Protein AF-A0A3M6JV86-F1 (afdb_monomer_lite)

Radius of gyration: 23.55 Å; chains: 1; bounding box: 66×42×50 Å

Sequence (109 aa):
MTDILSKKLESKIDKKLISKSKKRELEDGFKKGKVVNEVLDKPTVMTLYKMITDHVIAYVNGSVSAGKESVVFWGVTDDNSDVALKIYLVSTSNFKKREPYLTDDPRFR

Structure (mmCIF, N/CA/C/O bac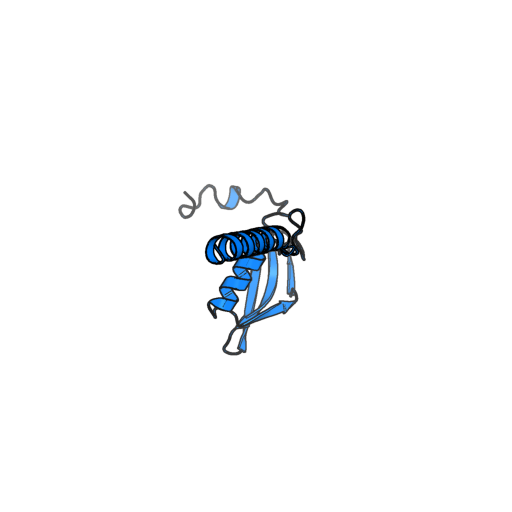kbone):
data_AF-A0A3M6JV86-F1
#
_entry.id   AF-A0A3M6JV86-F1
#
loop_
_atom_site.group_PDB
_atom_site.id
_atom_site.type_symbol
_atom_site.label_atom_id
_atom_site.label_alt_id
_atom_site.label_comp_id
_atom_site.label_asym_id
_atom_site.label_entity_id
_atom_site.label_seq_id
_atom_site.pdbx_PDB_ins_code
_atom_site.Cartn_x
_atom_site.Cartn_y
_atom_site.Cartn_z
_atom_site.occupancy
_atom_site.B_iso_or_equiv
_atom_site.auth_seq_id
_atom_site.auth_comp_id
_atom_site.auth_asym_id
_atom_site.auth_atom_id
_atom_site.pdbx_PDB_model_num
ATOM 1 N N . MET A 1 1 ? -53.124 23.860 20.785 1.00 54.00 1 MET A N 1
ATOM 2 C CA . MET A 1 1 ? -52.150 24.975 20.920 1.00 54.00 1 MET A CA 1
ATOM 3 C C . MET A 1 1 ? -50.755 24.511 21.352 1.00 54.00 1 MET A C 1
ATOM 5 O O . MET A 1 1 ? -49.783 25.112 20.916 1.00 54.00 1 MET A O 1
ATOM 9 N N . THR A 1 2 ? -50.630 23.442 22.141 1.00 59.00 2 THR A N 1
ATOM 10 C CA . THR A 1 2 ? -49.354 22.851 22.599 1.00 59.00 2 THR A CA 1
ATOM 11 C C . THR A 1 2 ? -48.527 22.180 21.489 1.00 59.00 2 THR A C 1
ATOM 13 O O . THR A 1 2 ? -47.306 22.313 21.484 1.00 59.00 2 THR A O 1
ATOM 16 N N . ASP A 1 3 ? -49.178 21.569 20.494 1.00 67.94 3 ASP A N 1
ATOM 17 C CA . ASP A 1 3 ? -48.519 20.815 19.407 1.00 67.94 3 ASP A CA 1
ATOM 18 C C . ASP A 1 3 ? -47.699 21.651 18.412 1.00 67.94 3 ASP A C 1
ATOM 20 O O . ASP A 1 3 ? -46.767 21.170 17.772 1.00 67.94 3 ASP A O 1
ATOM 24 N N . ILE A 1 4 ? -48.044 22.928 18.243 1.00 77.00 4 ILE A N 1
ATOM 25 C CA . ILE A 1 4 ? -47.333 23.808 17.303 1.00 77.00 4 ILE A CA 1
ATOM 26 C C . ILE A 1 4 ? -46.027 24.294 17.941 1.00 77.00 4 ILE A C 1
ATOM 28 O O . ILE A 1 4 ? -45.007 24.428 17.261 1.00 77.00 4 ILE A O 1
ATOM 32 N N . LEU A 1 5 ? -46.043 24.533 19.258 1.00 76.81 5 LEU A N 1
ATOM 33 C CA . LEU A 1 5 ? -44.844 24.888 20.011 1.00 76.81 5 LEU A CA 1
ATOM 34 C C . LEU A 1 5 ? -43.875 23.707 20.116 1.00 76.81 5 LEU A C 1
ATOM 36 O O . LEU A 1 5 ? -42.676 23.923 19.935 1.00 76.81 5 LEU A O 1
ATOM 40 N N . SER A 1 6 ? -44.371 22.485 20.351 1.00 81.62 6 SER A N 1
ATOM 41 C CA . SER A 1 6 ? -43.531 21.280 20.396 1.00 81.62 6 SER A CA 1
ATOM 42 C C . SER A 1 6 ? -42.856 21.026 19.045 1.00 81.62 6 SER A C 1
ATOM 44 O O . SER A 1 6 ? -41.629 20.984 18.990 1.00 81.62 6 SER A O 1
ATOM 46 N N . LYS A 1 7 ? -43.604 21.041 17.931 1.00 83.81 7 LYS A N 1
ATOM 47 C CA . LYS A 1 7 ? -43.039 20.920 16.569 1.00 83.81 7 LYS A CA 1
ATOM 48 C C . LYS A 1 7 ? -42.005 21.997 16.241 1.00 83.81 7 LYS A C 1
ATOM 50 O O . LYS A 1 7 ? -41.001 21.752 15.564 1.00 83.81 7 LYS A O 1
ATOM 55 N N . LYS A 1 8 ? -42.232 23.233 16.695 1.00 85.38 8 LYS A N 1
ATOM 56 C CA . LYS A 1 8 ? -41.287 24.340 16.481 1.00 85.38 8 LYS A CA 1
ATOM 57 C C . LYS A 1 8 ? -40.011 24.175 17.311 1.00 85.38 8 LYS A C 1
ATOM 59 O O . LYS A 1 8 ? -38.944 24.610 16.876 1.00 85.38 8 LYS A O 1
ATOM 64 N N . LEU A 1 9 ? -40.114 23.564 18.489 1.00 86.94 9 LEU A N 1
ATOM 65 C CA . LEU A 1 9 ? -38.970 23.242 19.332 1.00 86.94 9 LEU A CA 1
ATOM 66 C C . LEU A 1 9 ? -38.169 22.067 18.750 1.00 86.94 9 LEU A C 1
ATOM 68 O O . LEU A 1 9 ? -36.958 22.204 18.592 1.00 86.94 9 LEU A O 1
ATOM 72 N N . GLU A 1 10 ? -38.832 20.987 18.338 1.00 86.19 10 GLU A N 1
ATOM 73 C CA . GLU A 1 10 ? -38.212 19.827 17.679 1.00 86.19 10 GLU A CA 1
ATOM 74 C C . GLU A 1 10 ? -37.467 20.234 16.406 1.00 86.19 10 GLU A C 1
ATOM 76 O O . GLU A 1 10 ? -36.268 20.000 16.279 1.00 86.19 10 GLU A O 1
ATOM 81 N N . SER A 1 11 ? -38.113 20.996 15.519 1.00 86.88 11 SER A N 1
ATOM 82 C CA . SER A 1 11 ? -37.464 21.482 14.292 1.00 86.88 11 SER A CA 1
ATOM 83 C C . SER A 1 11 ? -36.275 22.420 14.545 1.00 86.88 11 SER A C 1
ATOM 85 O O . SER A 1 11 ? -35.351 22.489 13.729 1.00 86.88 11 SER A O 1
ATOM 87 N N . LYS A 1 12 ? -36.256 23.152 15.668 1.00 88.25 12 LYS A N 1
ATOM 88 C CA . LYS A 1 12 ? -35.083 23.935 16.097 1.00 88.25 12 LYS A CA 1
ATOM 89 C C . LYS A 1 12 ? -33.959 23.033 16.595 1.00 88.25 12 LYS A C 1
ATOM 91 O O . LYS A 1 12 ? -32.796 23.325 16.312 1.00 88.25 12 LYS A O 1
ATOM 96 N N . ILE A 1 13 ? -34.296 21.983 17.340 1.00 88.50 13 ILE A N 1
ATOM 97 C CA . ILE A 1 13 ? -33.336 21.002 17.849 1.00 88.50 13 ILE A CA 1
ATOM 98 C C . ILE A 1 13 ? -32.698 20.260 16.672 1.00 88.50 13 ILE A C 1
ATOM 100 O O . ILE A 1 13 ? -31.474 20.273 16.567 1.00 88.50 13 ILE A O 1
ATOM 104 N N . ASP A 1 14 ? -33.486 19.763 15.720 1.00 86.62 14 ASP A N 1
ATOM 105 C CA . ASP A 1 14 ? -32.987 19.066 14.529 1.00 86.62 14 ASP A CA 1
ATOM 106 C C . ASP A 1 14 ? -32.079 19.947 13.677 1.00 86.62 14 ASP A C 1
ATOM 108 O O . ASP A 1 14 ? -30.962 19.558 13.338 1.00 86.62 14 ASP A O 1
ATOM 112 N N . LYS A 1 15 ? -32.476 21.195 13.400 1.00 86.88 15 LYS A N 1
ATOM 113 C CA . LYS A 1 15 ? -31.610 22.146 12.680 1.00 86.88 15 LYS A CA 1
ATOM 114 C C . LYS A 1 15 ? -30.297 22.409 13.424 1.00 86.88 15 LYS A C 1
ATOM 116 O O . LYS A 1 15 ? -29.244 22.572 12.79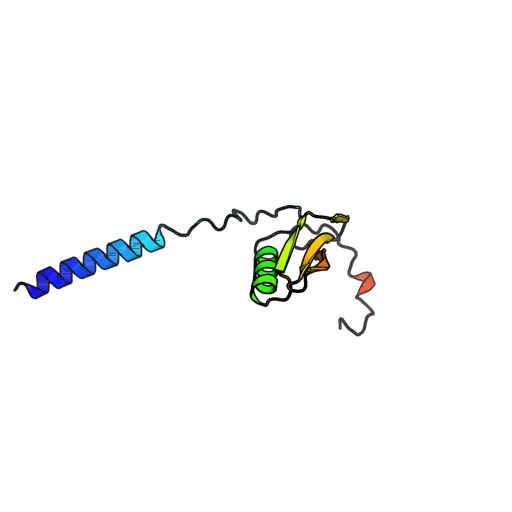7 1.00 86.88 15 LYS A O 1
ATOM 121 N N . LYS A 1 16 ? -30.326 22.442 14.760 1.00 84.38 16 LYS A N 1
ATOM 122 C CA . LYS A 1 16 ? -29.131 22.633 15.594 1.00 84.38 16 LYS A CA 1
ATOM 123 C C . LYS A 1 16 ? -28.243 21.385 15.617 1.00 84.38 16 LYS A C 1
ATOM 125 O O . LYS A 1 16 ? -27.022 21.523 15.633 1.00 84.38 16 LYS A O 1
ATOM 130 N N . LEU A 1 17 ? -28.828 20.190 15.574 1.00 80.38 17 LEU A N 1
ATOM 131 C CA . LEU A 1 17 ? -28.111 18.919 15.463 1.00 80.38 17 LEU A CA 1
ATOM 132 C C . LEU A 1 17 ? -27.469 18.757 14.080 1.00 80.38 17 LEU A C 1
ATOM 134 O O . LEU A 1 17 ? -26.272 18.491 14.003 1.00 80.38 17 LEU A O 1
ATOM 138 N N . ILE A 1 18 ? -28.207 19.033 13.002 1.00 79.31 18 ILE A N 1
ATOM 139 C CA . ILE A 1 18 ? -27.714 18.987 11.615 1.00 79.31 18 ILE A CA 1
ATOM 140 C C . ILE A 1 18 ? -26.571 19.993 11.402 1.00 79.31 18 ILE A C 1
ATOM 142 O O . ILE A 1 18 ? -25.544 19.664 10.810 1.00 79.31 18 ILE A O 1
ATOM 146 N N . SER A 1 19 ? -26.696 21.217 11.928 1.00 74.69 19 SER A N 1
ATOM 147 C CA . SER A 1 19 ? -25.624 22.224 11.844 1.00 74.69 19 SER A CA 1
ATOM 148 C C . SER A 1 19 ? -24.405 21.888 12.710 1.00 74.69 19 SER A C 1
ATOM 150 O O . SER A 1 19 ? -23.281 22.185 12.305 1.00 74.69 19 SER A O 1
ATOM 152 N N . LYS A 1 20 ? -24.583 21.227 13.864 1.00 69.94 20 LYS A N 1
ATOM 153 C CA . LYS A 1 20 ? -23.463 20.678 14.653 1.00 69.94 20 LYS A CA 1
ATOM 154 C C . LYS A 1 20 ? -22.774 19.508 13.952 1.00 69.94 20 LYS A C 1
ATOM 156 O O . LYS A 1 20 ? -21.554 19.424 14.031 1.00 69.94 20 LYS A O 1
ATOM 161 N N . SER A 1 21 ? -23.532 18.638 13.288 1.00 63.72 21 SER A N 1
ATOM 162 C CA . SER A 1 21 ? -23.013 17.514 12.500 1.00 63.72 21 SER A CA 1
ATOM 163 C C . SER A 1 21 ? -22.165 18.014 11.327 1.00 63.72 21 SER A C 1
ATOM 165 O O . SER A 1 21 ? -21.012 17.612 11.215 1.00 63.72 21 SER A O 1
ATOM 167 N N . LYS A 1 22 ? -22.651 18.996 10.552 1.00 60.28 22 LYS A N 1
ATOM 168 C CA . LYS A 1 22 ? -21.872 19.627 9.467 1.00 60.28 22 LYS A CA 1
ATOM 169 C C . LYS A 1 22 ? -20.598 20.342 9.933 1.00 60.28 22 LYS A C 1
ATOM 171 O O . LYS A 1 22 ? -19.670 20.489 9.153 1.00 60.28 22 LYS A O 1
ATOM 176 N N . LYS A 1 23 ? -20.538 20.804 11.189 1.00 58.16 23 LYS A N 1
ATOM 177 C CA . LYS A 1 23 ? -19.340 21.445 11.768 1.00 58.16 23 LYS A CA 1
ATOM 178 C C . LYS A 1 23 ? -18.282 20.454 12.263 1.00 58.16 23 LYS A C 1
ATOM 180 O O . LYS A 1 23 ? -17.202 20.890 12.648 1.00 58.16 23 LYS A O 1
ATOM 185 N N . ARG A 1 24 ? -18.595 19.158 12.306 1.00 57.34 24 ARG A N 1
ATOM 186 C CA . ARG A 1 24 ? -17.693 18.089 12.742 1.00 57.34 24 ARG A CA 1
ATOM 187 C C . ARG A 1 24 ? -17.418 17.139 11.581 1.00 57.34 24 ARG A C 1
ATOM 189 O O . ARG A 1 24 ? -17.628 15.938 11.709 1.00 57.34 24 ARG A O 1
ATOM 196 N N . GLU A 1 25 ? -16.953 17.654 10.450 1.00 59.38 25 GLU A N 1
ATOM 197 C CA . GLU A 1 25 ? -16.099 16.798 9.630 1.00 59.38 25 GLU A CA 1
ATOM 198 C C . GLU A 1 25 ? -14.839 16.558 10.459 1.00 59.38 25 GLU A C 1
ATOM 200 O O . GLU A 1 25 ? -14.091 17.486 10.770 1.00 59.38 25 GLU A O 1
ATOM 205 N N . LEU A 1 26 ? -14.687 15.325 10.943 1.00 61.38 26 LEU A N 1
ATOM 206 C CA . LEU A 1 26 ? -13.440 14.882 11.547 1.00 61.38 26 LEU A CA 1
ATOM 207 C C . LEU A 1 26 ? -12.348 15.099 10.498 1.00 61.38 26 LEU A C 1
ATOM 209 O O . LEU A 1 26 ? -12.510 14.681 9.351 1.00 61.38 26 LEU A O 1
ATOM 213 N N . GLU A 1 27 ? -11.267 15.787 10.863 1.00 67.94 27 GLU A N 1
ATOM 214 C CA . GLU A 1 27 ? -10.141 15.929 9.945 1.00 67.94 27 GLU A CA 1
ATOM 215 C C . GLU A 1 27 ? -9.621 14.541 9.585 1.00 67.94 27 GLU A C 1
ATOM 217 O O . GLU A 1 27 ? -9.263 13.763 10.466 1.00 67.94 27 GLU A O 1
ATOM 222 N N . ASP A 1 28 ? -9.558 14.241 8.289 1.00 71.50 28 ASP A N 1
ATOM 223 C CA . ASP A 1 28 ? -9.185 12.917 7.785 1.00 71.50 28 ASP A CA 1
ATOM 224 C C . ASP A 1 28 ? -7.713 12.542 8.041 1.00 71.50 28 ASP A C 1
ATOM 226 O O . ASP A 1 28 ? -7.284 11.454 7.676 1.00 71.50 28 ASP A O 1
ATOM 230 N N . GLY A 1 29 ? -6.928 13.431 8.658 1.00 71.38 29 GLY A N 1
ATOM 231 C CA . GLY A 1 29 ? -5.499 13.249 8.920 1.00 71.38 29 GLY A CA 1
ATOM 232 C C . GLY A 1 29 ? -4.588 13.488 7.705 1.00 71.38 29 GLY A C 1
ATOM 233 O O . GLY A 1 29 ? -3.381 13.657 7.882 1.00 71.38 29 GLY A O 1
ATOM 234 N N . PHE A 1 30 ? -5.139 13.612 6.493 1.00 72.62 30 PHE A N 1
ATOM 235 C CA . PHE A 1 30 ? -4.434 13.783 5.213 1.00 72.62 30 PHE A CA 1
ATOM 236 C C . PHE A 1 30 ? -4.492 15.227 4.682 1.00 72.62 30 PHE A C 1
ATOM 238 O O . PHE A 1 30 ? -4.511 15.455 3.466 1.00 72.62 30 PHE A O 1
ATOM 245 N N . LYS A 1 31 ? -4.499 16.233 5.575 1.00 72.31 31 LYS A N 1
ATOM 246 C CA . LYS A 1 31 ? -4.585 17.659 5.195 1.00 72.31 31 LYS A CA 1
ATOM 247 C C . LYS A 1 31 ? -3.632 17.992 4.040 1.00 72.31 31 LYS A C 1
ATOM 249 O O . LYS A 1 31 ? -2.439 17.708 4.121 1.00 72.31 31 LYS A O 1
ATOM 254 N N . LYS A 1 32 ? -4.155 18.657 3.003 1.00 70.25 32 LYS A N 1
ATOM 255 C CA . LYS A 1 32 ? -3.407 19.093 1.805 1.00 70.25 32 LYS A CA 1
ATOM 256 C C . LYS A 1 32 ? -2.704 17.960 1.031 1.00 70.25 32 LYS A C 1
ATOM 258 O O . LYS A 1 32 ? -1.659 18.201 0.441 1.00 70.25 32 LYS A O 1
ATOM 263 N N . GLY A 1 33 ? -3.255 16.742 1.021 1.00 66.81 33 GLY A N 1
ATOM 264 C CA . GLY A 1 33 ? -2.668 15.634 0.255 1.00 66.81 33 GLY A CA 1
ATOM 265 C C . GLY A 1 33 ? -1.349 15.144 0.848 1.00 66.81 33 GLY A C 1
ATOM 266 O O . GLY A 1 33 ? -0.440 14.761 0.118 1.00 66.81 33 GLY A O 1
ATOM 267 N N . LYS A 1 34 ? -1.227 15.200 2.180 1.00 79.12 34 LYS A N 1
ATOM 268 C CA . LYS A 1 34 ? -0.049 14.707 2.891 1.00 79.12 34 LYS A CA 1
ATOM 269 C C . LYS A 1 34 ? 0.181 13.235 2.549 1.00 79.12 34 LYS A C 1
ATOM 271 O O . LYS A 1 34 ? -0.729 12.420 2.671 1.00 79.12 34 LYS A O 1
ATOM 276 N N . VAL A 1 35 ? 1.415 12.918 2.184 1.00 78.69 35 VAL A N 1
ATOM 277 C CA . VAL A 1 35 ? 1.870 11.552 1.927 1.00 78.69 35 VAL A CA 1
ATOM 278 C C . VAL A 1 35 ? 2.798 11.144 3.064 1.00 78.69 35 VAL A C 1
ATOM 280 O O . VAL A 1 35 ? 3.736 11.874 3.389 1.00 78.69 35 VAL A O 1
ATOM 283 N N . VAL A 1 36 ? 2.523 10.011 3.706 1.00 79.62 36 VAL A N 1
ATOM 284 C CA . VAL A 1 36 ? 3.378 9.451 4.766 1.00 79.62 36 VAL A CA 1
ATOM 285 C C . VAL A 1 36 ? 4.314 8.408 4.149 1.00 79.62 36 VAL A C 1
ATOM 287 O O . VAL A 1 36 ? 3.902 7.660 3.267 1.00 79.62 36 VAL A O 1
ATOM 290 N N . ASN A 1 37 ? 5.581 8.365 4.574 1.00 77.75 37 ASN A N 1
ATOM 291 C CA . ASN A 1 37 ? 6.605 7.453 4.033 1.00 77.75 37 ASN A CA 1
ATOM 292 C C . ASN A 1 37 ? 6.687 7.452 2.494 1.00 77.75 37 ASN A C 1
ATOM 294 O O . ASN A 1 37 ? 6.895 6.407 1.887 1.00 77.75 37 ASN A O 1
ATOM 298 N N . GLU A 1 38 ? 6.459 8.610 1.866 1.00 82.69 38 GLU A N 1
ATOM 299 C CA . GLU A 1 38 ? 6.499 8.834 0.410 1.00 82.69 38 GLU A CA 1
ATOM 300 C C . GLU A 1 38 ? 5.455 8.084 -0.434 1.00 82.69 38 GLU A C 1
ATOM 302 O O . GLU A 1 38 ? 5.223 8.491 -1.570 1.00 82.69 38 GLU A O 1
ATOM 307 N N . VAL A 1 39 ? 4.785 7.056 0.096 1.00 86.75 39 VAL A N 1
ATOM 308 C CA . VAL A 1 39 ? 3.823 6.226 -0.655 1.00 86.75 39 VAL A CA 1
ATOM 309 C C . VAL A 1 39 ? 2.425 6.142 -0.043 1.00 86.75 39 VAL A C 1
ATOM 311 O O . VAL A 1 39 ? 1.493 5.737 -0.726 1.00 86.75 39 VAL A O 1
ATOM 314 N N . LEU A 1 40 ? 2.243 6.513 1.227 1.00 89.00 40 LEU A N 1
ATOM 315 C CA . LEU A 1 40 ? 0.961 6.388 1.927 1.00 89.00 40 LEU A CA 1
ATOM 316 C C . LEU A 1 40 ? 0.157 7.685 1.814 1.00 89.00 40 LEU A C 1
ATOM 318 O O . LEU A 1 40 ? 0.086 8.485 2.752 1.00 89.00 40 LEU A O 1
ATOM 322 N N . ASP A 1 41 ? -0.425 7.903 0.640 1.00 90.50 41 ASP A N 1
ATOM 323 C CA . ASP A 1 41 ? -1.469 8.903 0.438 1.00 90.50 41 ASP A CA 1
ATOM 324 C C . ASP A 1 41 ? -2.855 8.344 0.799 1.00 90.50 41 ASP A C 1
ATOM 326 O O . ASP A 1 41 ? -3.031 7.150 1.052 1.00 90.50 41 ASP A O 1
ATOM 330 N N . LYS A 1 42 ? -3.864 9.220 0.853 1.00 89.38 42 LYS A N 1
ATOM 331 C CA . LYS A 1 42 ? -5.226 8.833 1.245 1.00 89.38 42 LYS A CA 1
ATOM 332 C C . LYS A 1 42 ? -5.774 7.647 0.424 1.00 89.38 42 LYS A C 1
ATOM 334 O O . LYS A 1 42 ? -6.258 6.705 1.049 1.00 89.38 42 LYS A O 1
ATOM 339 N N . PRO A 1 43 ? -5.698 7.626 -0.925 1.00 91.19 43 PRO A N 1
ATOM 340 C CA . PRO A 1 43 ? -6.159 6.480 -1.715 1.00 91.19 43 PRO A CA 1
ATOM 341 C C . PRO A 1 43 ? -5.430 5.178 -1.375 1.00 91.19 43 PRO A C 1
ATOM 343 O O . PRO A 1 43 ? -6.068 4.132 -1.248 1.00 91.19 43 PRO A O 1
ATOM 346 N N . THR A 1 44 ? -4.112 5.239 -1.178 1.00 93.19 44 THR A N 1
ATOM 347 C CA . THR A 1 44 ? -3.313 4.065 -0.815 1.00 93.19 44 THR A CA 1
ATOM 348 C C . THR A 1 44 ? -3.708 3.532 0.557 1.00 93.19 44 THR A C 1
ATOM 350 O O . THR A 1 44 ? -3.938 2.333 0.704 1.00 93.19 44 THR A O 1
ATOM 353 N N . VAL A 1 45 ? -3.882 4.406 1.552 1.00 92.69 45 VAL A N 1
ATOM 354 C CA . VAL A 1 45 ? -4.309 3.988 2.897 1.00 92.69 45 VAL A CA 1
ATOM 355 C C . VAL A 1 45 ? -5.713 3.386 2.873 1.00 92.69 45 VAL A C 1
ATOM 357 O O . VAL A 1 45 ? -5.939 2.361 3.508 1.00 92.69 45 VAL A O 1
ATOM 360 N N . MET A 1 46 ? -6.639 3.950 2.094 1.00 93.56 46 MET A N 1
ATOM 361 C CA . MET A 1 46 ? -7.971 3.359 1.919 1.00 93.56 46 MET A CA 1
ATOM 362 C C . MET A 1 46 ? -7.924 1.998 1.210 1.00 93.56 46 MET A C 1
ATOM 364 O O . MET A 1 46 ? -8.738 1.127 1.506 1.00 93.56 46 MET A O 1
ATOM 368 N N . THR A 1 47 ? -6.968 1.793 0.301 1.00 95.44 47 THR A N 1
ATOM 369 C CA . THR A 1 47 ? -6.759 0.503 -0.374 1.00 95.44 47 THR A CA 1
ATOM 370 C C . THR A 1 47 ? -6.233 -0.545 0.603 1.00 95.44 47 THR A C 1
ATOM 372 O O . THR A 1 47 ? -6.774 -1.644 0.656 1.00 95.44 47 THR A O 1
ATOM 375 N N . LEU A 1 48 ? -5.247 -0.192 1.435 1.00 94.94 48 LEU A N 1
ATOM 376 C CA . LEU A 1 48 ? -4.760 -1.065 2.508 1.00 94.94 48 LEU A CA 1
ATOM 377 C C . LEU A 1 48 ? -5.861 -1.378 3.523 1.00 94.94 48 LEU A C 1
ATOM 379 O O . LEU A 1 48 ? -6.028 -2.532 3.901 1.00 94.94 48 LEU A O 1
ATOM 383 N N . TYR A 1 49 ? -6.650 -0.372 3.914 1.00 95.31 49 TYR A N 1
ATOM 384 C CA . TYR A 1 49 ? -7.816 -0.568 4.773 1.00 95.31 49 TYR A CA 1
ATOM 385 C C . TYR A 1 49 ? -8.779 -1.589 4.167 1.00 95.31 49 TYR A C 1
ATOM 387 O O . TYR A 1 49 ? -9.178 -2.522 4.855 1.00 95.31 49 TYR A O 1
ATOM 395 N N . LYS A 1 50 ? -9.086 -1.462 2.870 1.00 97.44 50 LYS A N 1
ATOM 396 C CA . LYS A 1 50 ? -9.940 -2.419 2.169 1.00 97.44 50 LYS A CA 1
ATOM 397 C C . LYS A 1 50 ? -9.347 -3.832 2.155 1.00 97.44 50 LYS A C 1
ATOM 399 O O . LYS A 1 50 ? -10.066 -4.786 2.411 1.00 97.44 50 LYS A O 1
ATOM 404 N N . MET A 1 51 ? -8.047 -3.979 1.893 1.00 96.75 51 MET A N 1
ATOM 405 C CA . MET A 1 51 ? -7.386 -5.291 1.927 1.00 96.75 51 MET A CA 1
ATOM 406 C C . MET A 1 51 ? -7.467 -5.947 3.310 1.00 96.75 51 MET A C 1
ATOM 408 O O . MET A 1 51 ? -7.616 -7.163 3.389 1.00 96.75 51 MET A O 1
ATOM 412 N N . ILE A 1 52 ? -7.402 -5.149 4.381 1.00 96.56 52 ILE A N 1
ATOM 413 C CA . ILE A 1 52 ? -7.579 -5.633 5.753 1.00 96.56 52 ILE A CA 1
ATOM 414 C C . ILE A 1 52 ? -9.034 -6.040 6.004 1.00 96.56 52 ILE A C 1
ATOM 416 O O . ILE A 1 52 ? -9.290 -7.128 6.507 1.00 96.56 52 ILE A O 1
ATOM 420 N N . THR A 1 53 ? -10.007 -5.205 5.623 1.00 97.31 53 THR A N 1
ATOM 421 C CA . THR A 1 53 ? -11.431 -5.535 5.814 1.00 97.31 53 THR A CA 1
ATOM 422 C C . THR A 1 53 ? -11.891 -6.722 4.974 1.00 97.31 53 THR A C 1
ATOM 424 O O . THR A 1 53 ? -12.798 -7.438 5.385 1.00 97.31 53 THR A O 1
ATOM 427 N N . ASP A 1 54 ? -11.269 -6.936 3.816 1.00 97.56 54 ASP A N 1
ATOM 428 C CA . ASP A 1 54 ? -11.544 -8.061 2.921 1.00 97.56 54 ASP A CA 1
ATOM 429 C C . ASP A 1 54 ? -10.753 -9.328 3.325 1.00 97.56 54 ASP A C 1
ATOM 431 O O . ASP A 1 54 ? -10.779 -10.314 2.592 1.00 97.56 54 ASP A O 1
ATOM 435 N N . HIS A 1 55 ? -10.051 -9.318 4.471 1.00 95.94 55 HIS A N 1
ATOM 436 C CA . HIS A 1 55 ? -9.256 -10.441 4.993 1.00 95.94 55 HIS A CA 1
ATOM 437 C C . HIS A 1 55 ? -8.146 -10.938 4.042 1.00 95.94 55 HIS A C 1
ATOM 439 O O . HIS A 1 55 ? -7.717 -12.088 4.097 1.00 95.94 55 HIS A O 1
ATOM 445 N N . VAL A 1 56 ? -7.647 -10.065 3.157 1.00 96.31 56 VAL A N 1
ATOM 446 C CA . VAL A 1 56 ? -6.497 -10.368 2.284 1.00 96.31 56 VAL A CA 1
ATOM 447 C C . VAL A 1 56 ? -5.189 -10.304 3.074 1.00 96.31 56 VAL A C 1
ATOM 449 O O . VAL A 1 56 ? -4.269 -11.077 2.821 1.00 96.31 56 VAL A O 1
ATOM 452 N N . ILE A 1 57 ? -5.104 -9.376 4.027 1.00 97.31 57 ILE A N 1
ATOM 453 C CA . ILE A 1 57 ? -4.016 -9.248 5.002 1.00 97.31 57 ILE A CA 1
ATOM 454 C C . ILE A 1 57 ? -4.621 -8.951 6.375 1.00 97.31 57 ILE A C 1
ATOM 456 O O . ILE A 1 57 ? -5.621 -8.251 6.461 1.00 97.31 57 ILE A O 1
ATOM 460 N N . ALA A 1 58 ? -3.995 -9.423 7.445 1.00 97.19 58 ALA A N 1
ATOM 461 C CA . ALA A 1 58 ? -4.415 -9.126 8.810 1.00 97.19 58 ALA A CA 1
ATOM 462 C C . ALA A 1 58 ? -3.959 -7.722 9.229 1.00 97.19 58 ALA A C 1
ATOM 464 O O . ALA A 1 58 ? -4.735 -6.908 9.731 1.00 97.19 58 ALA A O 1
ATOM 465 N N . TYR A 1 59 ? -2.672 -7.426 9.030 1.00 95.75 59 TYR A N 1
ATOM 466 C CA . TYR A 1 59 ? -2.074 -6.145 9.398 1.00 95.75 59 TYR A CA 1
ATOM 467 C C . TYR A 1 59 ? -0.779 -5.869 8.629 1.00 95.75 59 TYR A C 1
ATOM 469 O O . TYR A 1 59 ? -0.199 -6.738 7.975 1.00 95.75 59 TYR A O 1
ATOM 477 N N . VAL A 1 60 ? -0.330 -4.615 8.707 1.00 95.94 60 VAL A N 1
ATOM 478 C CA . VAL A 1 60 ? 0.898 -4.127 8.070 1.00 95.94 60 VAL A CA 1
ATOM 479 C C . VAL A 1 60 ? 1.868 -3.660 9.152 1.00 95.94 60 VAL A C 1
ATOM 481 O O . VAL A 1 60 ? 1.504 -2.859 10.010 1.00 95.94 60 VAL A O 1
ATOM 484 N N . ASN A 1 61 ? 3.099 -4.157 9.092 1.00 94.19 61 ASN A N 1
ATOM 485 C CA . ASN A 1 61 ? 4.225 -3.753 9.926 1.00 94.19 61 ASN A CA 1
ATOM 486 C C . ASN A 1 61 ? 5.003 -2.593 9.266 1.00 94.19 61 ASN A C 1
ATOM 488 O O . ASN A 1 61 ? 4.482 -1.822 8.458 1.00 94.19 61 ASN A O 1
ATOM 492 N N . GLY A 1 62 ? 6.271 -2.423 9.639 1.00 91.00 62 GLY A N 1
ATOM 493 C CA . GLY A 1 62 ? 7.141 -1.382 9.097 1.00 91.00 62 GLY A CA 1
ATOM 494 C C . GLY A 1 62 ? 7.555 -1.594 7.636 1.00 91.00 62 GLY A C 1
ATOM 495 O O . GLY A 1 62 ? 7.408 -2.669 7.047 1.00 91.00 62 GLY A O 1
ATOM 496 N N . SER A 1 63 ? 8.130 -0.540 7.056 1.00 93.62 63 SER A N 1
ATOM 497 C CA . SER A 1 63 ? 8.805 -0.613 5.760 1.00 93.62 63 SER A CA 1
ATOM 498 C C . SER A 1 63 ? 10.076 -1.456 5.864 1.00 93.62 63 SER A C 1
ATOM 500 O O . SER A 1 63 ? 10.902 -1.223 6.745 1.00 93.62 63 SER A O 1
ATOM 502 N N . VAL A 1 64 ? 10.254 -2.382 4.928 1.00 94.81 64 VAL A N 1
ATOM 503 C CA . VAL A 1 64 ? 11.437 -3.246 4.804 1.00 94.81 64 VAL A CA 1
ATOM 504 C C . VAL A 1 64 ? 12.499 -2.586 3.930 1.00 94.81 64 VAL A C 1
ATOM 506 O O . VAL A 1 64 ? 13.686 -2.638 4.235 1.00 94.81 64 VAL A O 1
ATOM 509 N N . SER A 1 65 ? 12.085 -1.965 2.824 1.00 94.38 65 SER A N 1
ATOM 510 C CA . SER A 1 65 ? 13.007 -1.349 1.870 1.00 94.38 65 SER A CA 1
ATOM 511 C C . SER A 1 65 ? 12.338 -0.210 1.112 1.00 94.38 65 SER A C 1
ATOM 513 O O . SER A 1 65 ? 11.176 -0.318 0.719 1.00 94.38 65 SER A O 1
ATOM 515 N N . ALA A 1 66 ? 13.085 0.868 0.882 1.00 91.75 66 ALA A N 1
ATOM 516 C CA . ALA A 1 66 ? 12.676 1.981 0.038 1.00 91.75 66 ALA A CA 1
ATOM 517 C C . ALA A 1 66 ? 13.464 1.949 -1.277 1.00 91.75 66 ALA A C 1
ATOM 519 O O . ALA A 1 66 ? 14.690 1.831 -1.280 1.00 91.75 66 ALA A O 1
ATOM 520 N N . GLY A 1 67 ? 12.755 2.053 -2.398 1.00 88.81 67 GLY A N 1
ATOM 521 C CA . GLY A 1 67 ? 13.333 2.123 -3.733 1.00 88.81 67 GLY A CA 1
ATOM 522 C C . GLY A 1 67 ? 12.831 3.340 -4.501 1.00 88.81 67 GLY A C 1
ATOM 5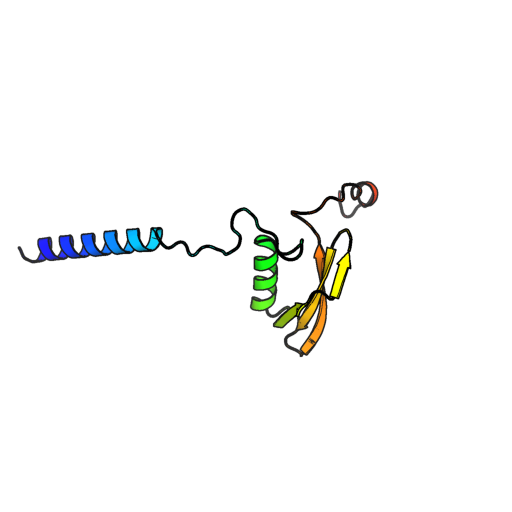23 O O . GLY A 1 67 ? 11.909 4.033 -4.087 1.00 88.81 67 GLY A O 1
ATOM 524 N N . LYS A 1 68 ? 13.412 3.569 -5.682 1.00 86.94 68 LYS A N 1
ATOM 525 C CA . LYS A 1 68 ? 13.103 4.730 -6.536 1.00 86.94 68 LYS A CA 1
ATOM 526 C C . LYS A 1 68 ? 11.631 4.825 -6.955 1.00 86.94 68 LYS A C 1
ATOM 528 O O . LYS A 1 68 ? 11.132 5.909 -7.236 1.00 86.94 68 LYS A O 1
ATOM 533 N N . GLU A 1 69 ? 10.971 3.680 -7.076 1.00 89.56 69 GLU A N 1
ATOM 534 C CA . GLU A 1 69 ? 9.634 3.574 -7.665 1.00 89.56 69 GLU A CA 1
ATOM 535 C C . GLU A 1 69 ? 8.584 3.008 -6.716 1.00 89.56 69 GLU A C 1
ATOM 537 O O . GLU A 1 69 ? 7.393 3.076 -7.015 1.00 89.56 69 GLU A O 1
ATOM 542 N N . SER A 1 70 ? 9.016 2.428 -5.599 1.00 93.06 70 SER A N 1
ATOM 543 C CA . SER A 1 70 ? 8.145 1.765 -4.639 1.00 93.06 70 SER A CA 1
ATOM 544 C C . SER A 1 70 ? 8.820 1.645 -3.282 1.00 93.06 70 SER A C 1
ATOM 546 O O . SER A 1 70 ? 10.042 1.513 -3.215 1.00 93.06 70 SER A O 1
ATOM 548 N N . VAL A 1 71 ? 8.014 1.541 -2.235 1.00 95.00 71 VAL A N 1
ATOM 549 C CA . VAL A 1 71 ? 8.440 1.105 -0.903 1.00 95.00 71 VAL A CA 1
ATOM 550 C C . VAL A 1 71 ? 7.815 -0.260 -0.625 1.00 95.00 71 VAL A C 1
ATOM 552 O O . VAL A 1 71 ? 6.651 -0.497 -0.946 1.00 95.00 71 VAL A O 1
ATOM 555 N N . VAL A 1 72 ? 8.600 -1.177 -0.066 1.00 96.56 72 VAL A N 1
ATOM 556 C CA . VAL A 1 72 ? 8.147 -2.512 0.335 1.00 96.56 72 VAL A CA 1
ATOM 557 C C . VAL A 1 72 ? 7.880 -2.509 1.833 1.00 96.56 72 VAL A C 1
ATOM 559 O O . VAL A 1 72 ? 8.758 -2.146 2.615 1.00 96.56 72 VAL A O 1
ATOM 562 N N . PHE A 1 73 ? 6.686 -2.935 2.225 1.00 96.94 73 PHE A N 1
ATOM 563 C CA . PHE A 1 73 ? 6.270 -3.135 3.608 1.00 96.94 73 PHE A CA 1
ATOM 564 C C . PHE A 1 73 ? 6.166 -4.620 3.921 1.00 96.94 73 PHE A C 1
ATOM 566 O O . PHE A 1 73 ? 5.887 -5.438 3.043 1.00 96.94 73 PHE A O 1
ATOM 573 N N . TRP A 1 74 ? 6.374 -4.951 5.187 1.00 97.44 74 TRP A N 1
ATOM 574 C CA . TRP A 1 74 ? 6.076 -6.276 5.704 1.00 97.44 74 TRP A CA 1
ATOM 575 C C . TRP A 1 74 ? 4.603 -6.323 6.108 1.00 97.44 74 TRP A C 1
ATOM 577 O O . TRP A 1 74 ? 4.167 -5.530 6.938 1.00 97.44 74 TRP A O 1
ATOM 587 N N . GLY A 1 75 ? 3.827 -7.209 5.494 1.00 97.31 75 GLY A N 1
ATOM 588 C CA . GLY A 1 75 ? 2.462 -7.527 5.901 1.00 97.31 75 GLY A CA 1
ATOM 589 C C . GLY A 1 75 ? 2.380 -8.929 6.489 1.00 97.31 75 GLY A C 1
ATOM 590 O O . GLY A 1 75 ? 3.241 -9.768 6.225 1.00 97.31 75 GLY A O 1
ATOM 591 N N . VAL A 1 76 ? 1.325 -9.174 7.254 1.00 97.75 76 VAL A N 1
ATOM 592 C CA . VAL A 1 76 ? 0.997 -10.491 7.804 1.00 97.75 76 VAL A CA 1
ATOM 593 C C . VAL A 1 76 ? -0.450 -10.802 7.451 1.00 97.75 76 VAL A C 1
ATOM 595 O O . VAL A 1 76 ? -1.302 -9.915 7.520 1.00 97.75 76 VAL A O 1
ATOM 598 N N . THR A 1 77 ? -0.723 -12.028 7.025 1.00 97.56 77 THR A N 1
ATOM 599 C CA . THR A 1 77 ? -2.062 -12.535 6.688 1.00 97.56 77 THR A CA 1
ATOM 600 C C . THR A 1 77 ? -2.755 -13.167 7.900 1.00 97.56 77 THR A C 1
ATOM 602 O O . THR A 1 77 ? -2.140 -13.361 8.947 1.00 97.56 77 THR A O 1
ATOM 605 N N . ASP A 1 78 ? -4.046 -13.488 7.780 1.00 96.12 78 ASP A N 1
ATOM 606 C CA . ASP A 1 78 ? -4.834 -14.061 8.887 1.00 96.12 78 ASP A CA 1
ATOM 607 C C . ASP A 1 78 ? -4.348 -15.459 9.321 1.00 96.12 78 ASP A C 1
ATOM 609 O O . ASP A 1 78 ? -4.505 -15.842 10.479 1.00 96.12 78 ASP A O 1
ATOM 613 N N . ASP A 1 79 ? -3.706 -16.209 8.421 1.00 96.31 79 ASP A N 1
ATOM 614 C CA . ASP A 1 79 ? -3.024 -17.481 8.703 1.00 96.31 79 ASP A CA 1
ATOM 615 C C . ASP A 1 79 ? -1.607 -17.298 9.279 1.00 96.31 79 ASP A C 1
ATOM 617 O O . ASP A 1 79 ? -0.876 -18.272 9.451 1.00 96.31 79 ASP A O 1
ATOM 621 N N . ASN A 1 80 ? -1.233 -16.060 9.622 1.00 95.38 80 ASN A N 1
ATOM 622 C CA . ASN A 1 80 ? 0.054 -15.689 10.205 1.00 95.38 80 ASN A CA 1
ATOM 623 C C . ASN A 1 80 ? 1.258 -15.933 9.269 1.00 95.38 80 ASN A C 1
ATOM 625 O O . ASN A 1 80 ? 2.377 -16.152 9.737 1.00 95.38 80 ASN A O 1
ATOM 629 N N . SER A 1 81 ? 1.023 -15.885 7.954 1.00 97.12 81 SER A N 1
ATOM 630 C CA . SER A 1 81 ? 2.059 -15.963 6.922 1.00 97.12 81 SER A CA 1
ATOM 631 C C . SER A 1 81 ? 2.612 -14.571 6.588 1.00 97.12 81 SER A C 1
ATOM 633 O O . SER A 1 81 ? 1.877 -13.582 6.505 1.00 97.12 81 SER A O 1
ATOM 635 N N . ASP A 1 82 ? 3.925 -14.487 6.369 1.00 97.56 82 ASP A N 1
ATOM 636 C CA . ASP A 1 82 ? 4.593 -13.235 6.007 1.00 97.56 82 ASP A CA 1
ATOM 637 C C . ASP A 1 82 ? 4.416 -12.912 4.518 1.00 97.56 82 ASP A C 1
ATOM 639 O O . ASP A 1 82 ? 4.691 -13.738 3.644 1.00 97.56 82 ASP A O 1
ATOM 643 N N . VAL A 1 83 ? 4.022 -11.672 4.211 1.00 97.00 83 VAL A N 1
ATOM 644 C CA . VAL A 1 83 ? 3.847 -11.183 2.835 1.00 97.00 83 VAL A CA 1
ATOM 645 C C . VAL A 1 83 ? 4.581 -9.867 2.591 1.00 97.00 83 VAL A C 1
ATOM 647 O O . VAL A 1 83 ? 4.705 -9.009 3.466 1.00 97.00 83 VAL A O 1
ATOM 650 N N . ALA A 1 84 ? 5.058 -9.679 1.359 1.00 97.38 84 ALA A N 1
ATOM 651 C CA . ALA A 1 84 ? 5.680 -8.435 0.921 1.00 97.38 84 ALA A CA 1
ATOM 652 C C . ALA A 1 84 ? 4.650 -7.531 0.231 1.00 97.38 84 ALA A C 1
ATOM 654 O O . ALA A 1 84 ? 4.131 -7.851 -0.839 1.00 97.38 84 ALA A O 1
ATOM 655 N N . LEU A 1 85 ? 4.398 -6.361 0.812 1.00 96.69 85 LEU A N 1
ATOM 656 C CA . LEU A 1 85 ? 3.499 -5.350 0.266 1.00 96.69 85 LEU A CA 1
ATOM 657 C C . LEU A 1 85 ? 4.308 -4.290 -0.481 1.00 96.69 85 LEU A C 1
ATOM 659 O O . LEU A 1 85 ? 4.858 -3.366 0.117 1.00 96.69 85 LEU A O 1
ATOM 663 N N . LYS A 1 86 ? 4.400 -4.424 -1.805 1.00 96.06 86 LYS A N 1
ATOM 664 C CA . LYS A 1 86 ? 5.102 -3.461 -2.661 1.00 96.06 86 LYS A CA 1
ATOM 665 C C . LYS A 1 86 ? 4.161 -2.338 -3.091 1.00 96.06 86 LYS A C 1
ATOM 667 O O . LYS A 1 86 ? 3.316 -2.530 -3.962 1.00 96.06 86 LYS A O 1
ATOM 672 N N . ILE A 1 87 ? 4.343 -1.155 -2.514 1.00 95.38 87 ILE A N 1
ATOM 673 C CA . ILE A 1 87 ? 3.518 0.025 -2.780 1.00 95.38 87 ILE A CA 1
ATOM 674 C C . ILE A 1 87 ? 4.288 0.971 -3.698 1.00 95.38 87 ILE A C 1
ATOM 676 O O . ILE A 1 87 ? 5.360 1.459 -3.340 1.00 95.38 87 ILE A O 1
ATOM 680 N N . TYR A 1 88 ? 3.759 1.221 -4.894 1.00 93.31 88 TYR A N 1
ATOM 681 C CA . TYR A 1 88 ? 4.384 2.106 -5.877 1.00 93.31 88 TYR A CA 1
ATOM 682 C C . TYR A 1 88 ? 4.160 3.582 -5.536 1.00 93.31 88 TYR A C 1
ATOM 684 O O . TYR A 1 88 ? 3.074 3.969 -5.112 1.00 93.31 88 TYR A O 1
ATOM 692 N N . LEU A 1 89 ? 5.173 4.419 -5.774 1.00 90.38 89 LEU A N 1
ATOM 693 C CA . LEU A 1 89 ? 5.041 5.872 -5.679 1.00 90.38 89 LEU A CA 1
ATOM 694 C C . LEU A 1 89 ? 4.079 6.343 -6.779 1.00 90.38 89 LEU A C 1
ATOM 696 O O . LEU A 1 89 ? 4.334 6.121 -7.968 1.00 90.38 89 LEU A O 1
ATOM 700 N N . VAL A 1 90 ? 2.991 7.001 -6.373 1.00 85.88 90 VAL A N 1
ATOM 701 C CA . VAL A 1 90 ? 1.995 7.597 -7.278 1.00 85.88 90 VAL A CA 1
ATOM 702 C C . VAL A 1 90 ? 2.094 9.117 -7.219 1.00 85.88 90 VAL A C 1
ATOM 704 O O . VAL A 1 90 ? 2.570 9.742 -8.163 1.00 85.88 90 VAL A O 1
ATOM 707 N N . SER A 1 91 ? 1.717 9.710 -6.086 1.00 81.56 91 SER A N 1
ATOM 708 C CA . SER A 1 91 ? 1.676 11.164 -5.878 1.00 81.56 91 SER A CA 1
ATOM 709 C C . SER A 1 91 ? 3.061 11.820 -5.806 1.00 81.56 91 SER A C 1
ATOM 711 O O . SER A 1 91 ? 3.217 12.978 -6.184 1.00 81.56 91 SER A O 1
ATOM 713 N N . THR A 1 92 ? 4.079 11.08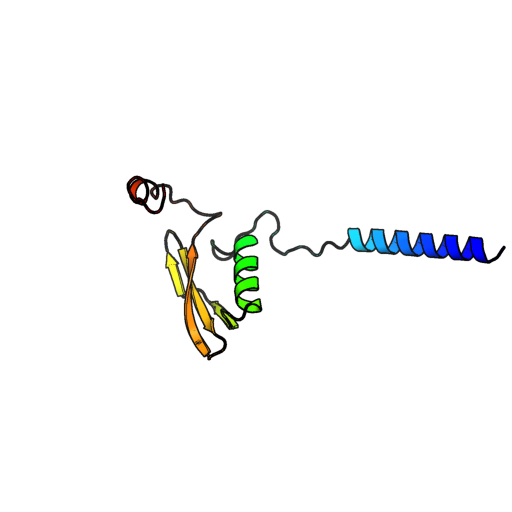0 -5.373 1.00 79.06 92 THR A N 1
ATOM 714 C CA . THR A 1 92 ? 5.477 11.532 -5.225 1.00 79.06 92 THR A CA 1
ATOM 715 C C . THR A 1 92 ? 6.387 11.063 -6.364 1.00 79.06 92 THR A C 1
ATOM 717 O O . THR A 1 92 ? 7.603 11.261 -6.323 1.00 79.06 92 THR A O 1
ATOM 720 N N . SER A 1 93 ? 5.827 10.410 -7.388 1.00 80.19 93 SER A N 1
ATOM 721 C CA . SER A 1 93 ? 6.623 9.767 -8.430 1.00 80.19 93 SER A CA 1
ATOM 722 C C . SER A 1 93 ? 7.350 10.780 -9.313 1.00 80.19 93 SER A C 1
ATOM 724 O O . SER A 1 93 ? 6.742 11.505 -10.097 1.00 80.19 93 SER A O 1
ATOM 726 N N . ASN A 1 94 ? 8.682 10.771 -9.249 1.00 74.44 94 ASN A N 1
ATOM 727 C CA . ASN A 1 94 ? 9.547 11.556 -10.138 1.00 74.44 94 ASN A CA 1
ATOM 728 C C . ASN A 1 94 ? 10.031 10.753 -11.360 1.00 74.44 94 ASN A C 1
ATOM 730 O O . ASN A 1 94 ? 10.827 11.245 -12.167 1.00 74.44 94 ASN A O 1
ATOM 734 N N . PHE A 1 95 ? 9.599 9.496 -11.507 1.00 71.75 95 PHE A N 1
ATOM 735 C CA . PHE A 1 95 ? 10.126 8.596 -12.526 1.00 71.75 95 PHE A CA 1
ATOM 736 C C . PHE A 1 95 ? 9.339 8.682 -13.840 1.00 71.75 95 PHE A C 1
ATOM 738 O O . PHE A 1 95 ? 8.273 8.095 -13.991 1.00 71.75 95 PHE A O 1
ATOM 745 N N . LYS A 1 96 ? 9.905 9.393 -14.821 1.00 70.25 96 LYS A N 1
ATOM 746 C CA . LYS A 1 96 ? 9.283 9.638 -16.136 1.00 70.25 96 LYS A CA 1
ATOM 747 C C . LYS A 1 96 ? 9.652 8.624 -17.232 1.00 70.25 96 LYS A C 1
ATOM 749 O O . LYS A 1 96 ? 9.156 8.732 -18.341 1.00 70.25 96 LYS A O 1
ATOM 754 N N . LYS A 1 97 ? 10.519 7.639 -16.958 1.00 78.44 97 LYS A N 1
ATOM 755 C CA . LYS A 1 97 ? 11.051 6.700 -17.974 1.00 78.44 97 LYS A CA 1
ATOM 756 C C . LYS A 1 97 ? 10.340 5.336 -17.985 1.00 78.44 97 LYS A C 1
ATOM 758 O O . LYS A 1 97 ? 10.999 4.314 -18.136 1.00 78.44 97 LYS A O 1
ATOM 763 N N . ARG A 1 98 ? 9.016 5.307 -17.790 1.00 81.50 98 ARG A N 1
ATOM 764 C CA . ARG A 1 98 ? 8.225 4.057 -17.845 1.00 81.50 98 ARG A CA 1
ATOM 765 C C . ARG A 1 98 ? 7.750 3.704 -19.248 1.00 81.50 98 ARG A C 1
ATOM 767 O O . ARG A 1 98 ? 7.672 2.529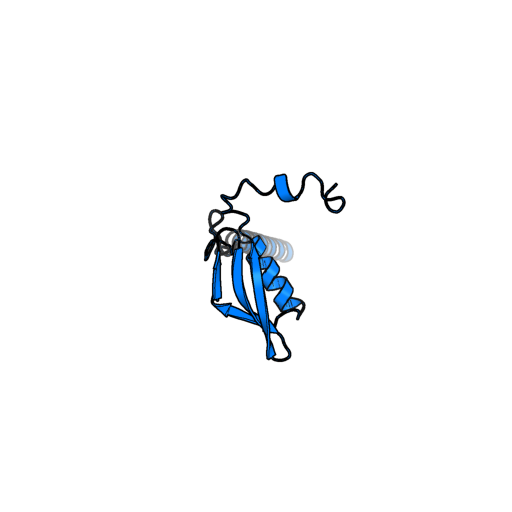 -19.571 1.00 81.50 98 ARG A O 1
ATOM 774 N N . GLU A 1 99 ? 7.485 4.722 -20.061 1.00 84.56 99 GLU A N 1
ATOM 775 C CA . GLU A 1 99 ? 6.942 4.592 -21.416 1.00 84.56 99 GLU A CA 1
ATOM 776 C C . GLU A 1 99 ? 7.719 3.600 -22.302 1.00 84.56 99 GLU A C 1
ATOM 778 O O . GLU A 1 99 ? 7.070 2.721 -22.863 1.00 84.56 99 GLU A O 1
ATOM 783 N N 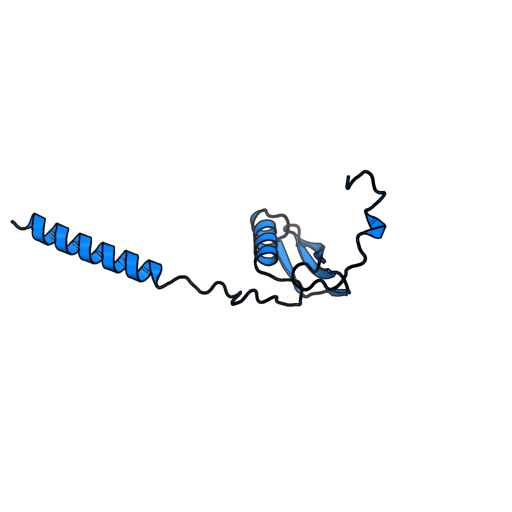. PRO A 1 100 ? 9.072 3.585 -22.329 1.00 88.38 100 PRO A N 1
ATOM 784 C CA . PRO A 1 100 ? 9.812 2.631 -23.161 1.00 88.38 100 PRO A CA 1
ATOM 785 C C . PRO A 1 100 ? 9.597 1.157 -22.790 1.00 88.38 100 PRO A C 1
ATOM 787 O O . PRO A 1 100 ? 9.845 0.284 -23.611 1.00 88.38 100 PRO A O 1
ATOM 790 N N . TYR A 1 101 ? 9.160 0.865 -21.561 1.00 86.75 101 TYR A N 1
ATOM 791 C CA . TYR A 1 101 ? 8.840 -0.500 -21.132 1.00 86.75 101 TYR A CA 1
ATOM 792 C C . TYR A 1 101 ? 7.402 -0.914 -21.486 1.00 86.75 101 TYR A C 1
ATOM 794 O O . TYR A 1 101 ? 7.034 -2.058 -21.239 1.00 86.75 101 TYR A O 1
ATOM 802 N N . LEU A 1 102 ? 6.588 0.006 -22.020 1.00 89.38 102 LEU A N 1
ATOM 803 C CA . LEU A 1 102 ? 5.167 -0.198 -22.317 1.00 89.38 102 LEU A CA 1
ATOM 804 C C . LEU A 1 102 ? 4.851 -0.129 -23.819 1.00 89.38 102 LEU A C 1
ATOM 806 O O . LEU A 1 102 ? 3.955 -0.838 -24.261 1.00 89.38 102 LEU A O 1
ATOM 810 N N . THR A 1 103 ? 5.568 0.696 -24.593 1.00 87.12 103 THR A N 1
ATOM 811 C CA . THR A 1 103 ? 5.215 1.079 -25.979 1.00 87.12 103 THR A CA 1
ATOM 812 C C . THR A 1 103 ? 4.950 -0.093 -26.934 1.00 87.12 103 THR A C 1
ATOM 814 O O . THR A 1 103 ? 4.080 0.021 -27.792 1.00 87.12 103 THR A O 1
ATOM 817 N N . ASP A 1 104 ? 5.627 -1.229 -26.759 1.00 87.06 104 ASP A N 1
ATOM 818 C CA . ASP A 1 104 ? 5.489 -2.397 -27.642 1.00 87.06 104 ASP A CA 1
ATOM 819 C C . ASP A 1 104 ? 4.898 -3.631 -26.945 1.00 87.06 104 ASP A C 1
ATOM 821 O O . ASP A 1 104 ? 4.842 -4.718 -27.525 1.00 87.06 104 ASP A O 1
ATOM 825 N N . ASP A 1 105 ? 4.433 -3.483 -25.705 1.00 91.88 105 ASP A N 1
ATOM 826 C CA . ASP A 1 105 ? 3.842 -4.588 -24.965 1.00 91.88 105 ASP A CA 1
ATOM 827 C C . ASP A 1 105 ? 2.344 -4.720 -25.306 1.00 91.88 105 ASP A C 1
ATOM 829 O O . ASP A 1 105 ? 1.548 -3.831 -24.989 1.00 91.88 105 ASP A O 1
ATOM 833 N N . PRO A 1 106 ? 1.907 -5.834 -25.926 1.00 92.50 106 PRO A N 1
ATOM 834 C CA . PRO A 1 106 ? 0.519 -6.013 -26.346 1.00 92.50 106 PRO A CA 1
ATOM 835 C C . PRO A 1 106 ? -0.482 -6.040 -25.182 1.00 92.50 106 PRO A C 1
ATOM 837 O O . PRO A 1 106 ? -1.678 -5.901 -25.426 1.00 92.50 106 PRO A O 1
ATOM 840 N N . ARG A 1 107 ? -0.027 -6.206 -23.931 1.00 93.81 107 ARG A N 1
ATOM 841 C CA . ARG A 1 107 ? -0.883 -6.163 -22.733 1.00 93.81 107 ARG A CA 1
ATOM 842 C C . ARG A 1 107 ? -1.358 -4.750 -22.384 1.00 93.81 107 ARG A C 1
ATOM 844 O O . ARG A 1 107 ? -2.287 -4.622 -21.593 1.00 93.81 107 ARG A O 1
ATOM 851 N N . PHE A 1 108 ? -0.718 -3.719 -22.940 1.00 87.81 108 PHE A N 1
ATOM 852 C CA . PHE A 1 108 ? -0.930 -2.310 -22.591 1.00 87.81 108 PHE A CA 1
ATOM 853 C C . PHE A 1 108 ? -1.341 -1.438 -23.796 1.00 87.81 108 PHE A C 1
ATOM 855 O O . PHE A 1 108 ? -1.096 -0.233 -23.783 1.00 87.81 108 PHE A O 1
ATOM 862 N N . ARG A 1 109 ? -1.952 -2.041 -24.828 1.00 71.19 109 ARG A N 1
ATOM 863 C CA . ARG A 1 109 ? -2.525 -1.339 -25.993 1.00 71.19 109 ARG A CA 1
ATOM 864 C C . ARG A 1 109 ? -3.908 -0.754 -25.728 1.00 71.19 109 ARG A C 1
ATOM 866 O O . ARG A 1 109 ? -4.684 -1.396 -24.987 1.00 71.19 109 ARG A O 1
#

pLDDT: mean 85.51, std 11.36, range [54.0, 97.75]

Foldseek 3Di:
DVVVVVVVVVVVVVVVVVVVVVVDPPPPVCPPQDADPQQRTPVNVVVVVVCCVVQVFVDWDDWPDDDLFWTWTWTAGPVRDIDIDTGTRDPNHPDPPCCVVQVPDPVRD

Secondary structure (DSSP, 8-state):
-HHHHHHHHHHHHHHHHHHHHHT-----S-GGG--BTTTB-HHHHHHHHHHHHTTS-SEEEEEEEE-SSEEEEEEE-TT--EEEEEEEPSTT------GGGTTT-GGG-